Protein AF-A0A2M7J6M9-F1 (afdb_monomer_lite)

pLDDT: mean 88.03, std 15.32, range [46.91, 98.19]

Foldseek 3Di:
DPDDDDPPPLVVLLVVLQVQLVVCVVVLVLVSSLVSLVVNCVSPVPPVVSVVSNVVSVVSVVVVD

Sequence (65 aa):
SRSKINTSDGSELKKKYWKRAVREYNKANYEKAISYWEKILDIDPGHKPSLQRIEQAQKAMKNYR

Radius of gyration: 13.96 Å; chains: 1; bounding box: 32×44×23 Å

Structure (mmCIF, N/CA/C/O backbone):
data_AF-A0A2M7J6M9-F1
#
_entry.id   AF-A0A2M7J6M9-F1
#
loop_
_atom_site.group_PDB
_atom_site.id
_atom_site.type_symbol
_atom_site.label_atom_id
_atom_site.label_alt_id
_atom_site.label_comp_id
_atom_site.label_asym_id
_atom_site.label_entity_id
_atom_site.label_seq_id
_atom_site.pdbx_PDB_ins_code
_atom_site.Cartn_x
_atom_site.Cartn_y
_atom_site.Cartn_z
_atom_site.occupancy
_atom_site.B_iso_or_equiv
_atom_site.auth_seq_id
_atom_site.auth_comp_id
_atom_site.auth_asym_id
_atom_site.auth_atom_id
_atom_site.pdbx_PDB_model_num
ATOM 1 N N . SER A 1 1 ? -24.504 -29.797 10.176 1.00 46.91 1 SER A N 1
ATOM 2 C CA . SER A 1 1 ? -23.096 -29.472 10.477 1.00 46.91 1 SER A CA 1
ATOM 3 C C . SER A 1 1 ? -22.441 -28.849 9.255 1.00 46.91 1 SER A C 1
ATOM 5 O O . SER A 1 1 ? -22.063 -29.579 8.350 1.00 46.91 1 SER A O 1
ATOM 7 N N . ARG A 1 2 ? -22.381 -27.512 9.158 1.00 50.47 2 ARG A N 1
ATOM 8 C CA . ARG A 1 2 ? -21.622 -26.843 8.087 1.00 50.47 2 ARG A CA 1
ATOM 9 C C . ARG A 1 2 ? -20.207 -26.594 8.591 1.00 50.47 2 ARG A C 1
ATOM 11 O O . ARG A 1 2 ? -19.984 -25.842 9.532 1.00 50.47 2 ARG A O 1
ATOM 18 N N . SER A 1 3 ? -19.292 -27.342 8.004 1.00 52.28 3 SER A N 1
ATOM 19 C CA . SER A 1 3 ? -17.875 -27.422 8.310 1.00 52.28 3 SER A CA 1
ATOM 20 C C . SER A 1 3 ? -17.178 -26.064 8.171 1.00 52.28 3 SER A C 1
ATOM 22 O O . SER A 1 3 ? -17.215 -25.464 7.105 1.00 52.28 3 SER A O 1
ATOM 24 N N . LYS A 1 4 ? -16.547 -25.615 9.264 1.00 53.88 4 LYS A N 1
ATOM 25 C CA . LYS A 1 4 ? -15.311 -24.810 9.337 1.00 53.88 4 LYS A CA 1
ATOM 26 C C . LYS A 1 4 ? -15.031 -23.912 8.117 1.00 53.88 4 LYS A C 1
ATOM 28 O O . LYS A 1 4 ? -14.264 -24.289 7.238 1.00 53.88 4 LYS A O 1
ATOM 33 N N . ILE A 1 5 ? -15.589 -22.703 8.101 1.00 55.28 5 ILE A N 1
ATOM 34 C CA . ILE A 1 5 ? -15.213 -21.667 7.129 1.00 55.28 5 ILE A CA 1
ATOM 35 C C . ILE A 1 5 ? -13.862 -21.065 7.559 1.00 55.28 5 ILE A C 1
ATOM 37 O O . ILE A 1 5 ? -13.779 -20.192 8.414 1.00 55.28 5 ILE A O 1
ATOM 41 N N . ASN A 1 6 ? -12.807 -21.656 6.997 1.00 54.50 6 ASN A N 1
ATOM 42 C CA . ASN A 1 6 ? -11.564 -21.071 6.488 1.00 54.50 6 ASN A CA 1
ATOM 43 C C . ASN A 1 6 ? -10.900 -19.897 7.234 1.00 54.50 6 ASN A C 1
ATOM 45 O O . ASN A 1 6 ? -10.869 -18.766 6.756 1.00 54.50 6 ASN A O 1
ATOM 49 N N . THR A 1 7 ? -10.141 -20.211 8.280 1.00 52.78 7 THR A N 1
ATOM 50 C CA . THR A 1 7 ? -9.005 -19.387 8.743 1.00 52.78 7 THR A CA 1
ATOM 51 C C . THR A 1 7 ? -7.810 -19.378 7.764 1.00 52.78 7 THR A C 1
ATOM 53 O O . THR A 1 7 ? -6.888 -18.581 7.924 1.00 52.78 7 THR A O 1
ATOM 56 N N . SER A 1 8 ? -7.823 -20.210 6.714 1.00 58.53 8 SER A N 1
ATOM 57 C CA . SER A 1 8 ? -6.762 -20.296 5.693 1.00 58.53 8 SER A CA 1
ATOM 58 C C . SER A 1 8 ? -6.860 -19.225 4.595 1.00 58.53 8 SER A C 1
ATOM 60 O O . SER A 1 8 ? -5.829 -18.728 4.137 1.00 58.53 8 SER A O 1
ATOM 62 N N . ASP A 1 9 ? -8.076 -18.810 4.224 1.00 64.44 9 ASP A N 1
ATOM 63 C CA . ASP A 1 9 ? -8.346 -17.997 3.024 1.00 64.44 9 ASP A CA 1
ATOM 64 C C . ASP A 1 9 ? -7.782 -16.570 3.128 1.00 64.44 9 ASP A C 1
ATOM 66 O O . ASP A 1 9 ? -7.023 -16.121 2.264 1.00 64.44 9 ASP A O 1
ATOM 70 N N . GLY A 1 10 ? -8.020 -15.898 4.261 1.00 72.44 10 GLY A N 1
ATOM 71 C CA . GLY A 1 10 ? -7.497 -14.552 4.502 1.00 72.44 10 GLY A CA 1
ATOM 72 C C . GLY A 1 10 ? -5.966 -14.497 4.477 1.00 72.44 10 GLY A C 1
ATOM 73 O O . GLY A 1 10 ? -5.379 -13.541 3.976 1.00 72.44 10 GLY A O 1
ATOM 74 N N . SER A 1 11 ? -5.283 -15.544 4.951 1.00 80.44 11 SER A N 1
ATOM 75 C CA . SER A 1 11 ? -3.815 -15.586 4.964 1.00 80.44 11 SER A CA 1
ATOM 76 C C . SER A 1 11 ? -3.209 -15.757 3.564 1.00 80.44 11 SER A C 1
ATOM 78 O O . SER A 1 11 ? -2.207 -15.112 3.235 1.00 80.44 11 SER A O 1
ATOM 80 N N . GLU A 1 12 ? -3.825 -16.577 2.710 1.00 87.56 12 GLU A N 1
ATOM 81 C CA . GLU A 1 12 ? -3.390 -16.773 1.325 1.00 87.56 12 GLU A CA 1
ATOM 82 C C . GLU A 1 12 ? -3.687 -15.549 0.465 1.00 87.56 12 GLU A C 1
ATOM 84 O O . GLU A 1 12 ? -2.843 -15.114 -0.328 1.00 87.56 12 GLU A O 1
ATOM 89 N N . LEU A 1 13 ? -4.847 -14.931 0.681 1.00 90.12 13 LEU A N 1
ATOM 90 C CA . LEU A 1 13 ? -5.238 -13.719 -0.014 1.00 90.12 13 LEU A CA 1
ATOM 91 C C . LEU A 1 13 ? -4.303 -12.550 0.335 1.00 90.12 13 LEU A C 1
ATOM 93 O O . LEU A 1 13 ? -3.801 -11.882 -0.576 1.00 90.12 13 LEU A O 1
ATOM 97 N N . LYS A 1 14 ? -3.938 -12.385 1.618 1.00 93.56 14 LYS A N 1
ATOM 98 C CA . LYS A 1 14 ? -2.903 -11.424 2.043 1.00 93.56 14 LYS A CA 1
ATOM 99 C C . LYS A 1 14 ? -1.566 -11.675 1.346 1.00 93.56 14 LYS A C 1
ATOM 101 O O . LYS A 1 14 ? -0.971 -10.739 0.814 1.00 93.56 14 LYS A O 1
ATOM 106 N N . LYS A 1 15 ? -1.102 -12.931 1.268 1.00 93.12 15 LYS A N 1
ATOM 107 C CA . LYS A 1 15 ? 0.144 -13.283 0.553 1.00 93.12 15 LYS A CA 1
ATOM 108 C C . LYS A 1 15 ? 0.069 -12.942 -0.938 1.00 93.12 15 LYS A C 1
ATOM 110 O O . LYS A 1 15 ? 1.043 -12.443 -1.506 1.00 93.12 15 LYS A O 1
ATOM 115 N N . LYS A 1 16 ? -1.070 -13.200 -1.588 1.00 95.12 16 LYS A N 1
ATOM 116 C CA . LYS A 1 16 ? -1.296 -12.879 -3.006 1.00 95.12 16 LYS A CA 1
ATOM 117 C C . LYS A 1 16 ? -1.260 -11.373 -3.249 1.00 95.12 16 LYS A C 1
ATOM 119 O O . LYS A 1 16 ? -0.572 -10.930 -4.172 1.00 95.12 16 LYS A O 1
ATOM 124 N N . TYR A 1 17 ? -1.955 -10.593 -2.425 1.00 96.56 17 TYR A N 1
ATOM 125 C CA . TYR A 1 17 ? -1.918 -9.136 -2.509 1.00 96.56 17 TYR A CA 1
ATOM 126 C C . TYR A 1 17 ? -0.528 -8.586 -2.213 1.00 96.56 17 TYR A C 1
ATOM 128 O O . TYR A 1 17 ? -0.057 -7.749 -2.973 1.00 96.56 17 TYR A O 1
ATOM 136 N N . TRP A 1 18 ? 0.186 -9.135 -1.228 1.00 96.94 18 TRP A N 1
ATOM 137 C CA . TRP A 1 18 ? 1.550 -8.717 -0.907 1.00 96.94 18 TRP A CA 1
ATOM 138 C C . TRP A 1 18 ? 2.491 -8.876 -2.103 1.00 96.94 18 TRP A C 1
ATOM 140 O O . TRP A 1 18 ? 3.169 -7.931 -2.502 1.00 96.94 18 TRP A O 1
ATOM 150 N N . LYS A 1 19 ? 2.485 -10.055 -2.739 1.00 97.56 19 LYS A N 1
ATOM 151 C CA . LYS A 1 19 ? 3.303 -10.321 -3.933 1.00 97.56 19 LYS A CA 1
ATOM 152 C C . LYS A 1 19 ? 2.979 -9.364 -5.084 1.00 97.56 19 LYS A C 1
ATOM 154 O O . LYS A 1 19 ? 3.887 -8.945 -5.800 1.00 97.56 19 LYS A O 1
ATOM 159 N N . ARG A 1 20 ? 1.699 -9.028 -5.282 1.00 97.44 20 ARG A N 1
ATOM 160 C CA . ARG A 1 20 ? 1.270 -8.073 -6.317 1.00 97.44 20 ARG A CA 1
ATOM 161 C C . ARG A 1 20 ? 1.694 -6.647 -5.978 1.00 97.44 20 ARG A C 1
ATOM 163 O O . ARG A 1 20 ? 2.278 -5.995 -6.833 1.00 97.44 20 ARG A O 1
ATOM 170 N N . ALA A 1 21 ? 1.485 -6.209 -4.740 1.00 97.62 21 ALA A N 1
ATOM 171 C CA . ALA A 1 21 ? 1.864 -4.882 -4.272 1.00 97.62 21 ALA A CA 1
ATOM 172 C C . ALA A 1 21 ? 3.365 -4.626 -4.449 1.00 97.62 21 ALA A C 1
ATOM 174 O O . ALA A 1 21 ? 3.757 -3.640 -5.061 1.00 97.62 21 ALA A O 1
ATOM 175 N N . VAL A 1 22 ? 4.206 -5.569 -4.007 1.00 97.50 22 VAL A N 1
ATOM 176 C CA . VAL A 1 22 ? 5.668 -5.479 -4.159 1.00 97.50 22 VAL A CA 1
ATOM 177 C C . VAL A 1 22 ? 6.076 -5.442 -5.634 1.00 97.50 22 VAL A C 1
ATOM 179 O O . VAL A 1 22 ? 6.943 -4.659 -6.013 1.00 97.50 22 VAL A O 1
ATOM 182 N N . ARG A 1 23 ? 5.436 -6.247 -6.493 1.00 98.12 23 ARG A N 1
ATOM 183 C CA . ARG A 1 23 ? 5.707 -6.230 -7.938 1.00 98.12 23 ARG A CA 1
ATOM 184 C C . ARG A 1 23 ? 5.374 -4.877 -8.564 1.00 98.12 23 ARG A C 1
ATOM 186 O O . ARG A 1 23 ? 6.162 -4.390 -9.365 1.00 98.12 23 ARG A O 1
ATOM 193 N N . GLU A 1 24 ? 4.222 -4.300 -8.235 1.00 97.81 24 GLU A N 1
ATOM 194 C CA . GLU A 1 24 ? 3.824 -2.990 -8.757 1.00 97.81 24 GLU A CA 1
ATOM 195 C C . GLU A 1 24 ? 4.710 -1.869 -8.200 1.00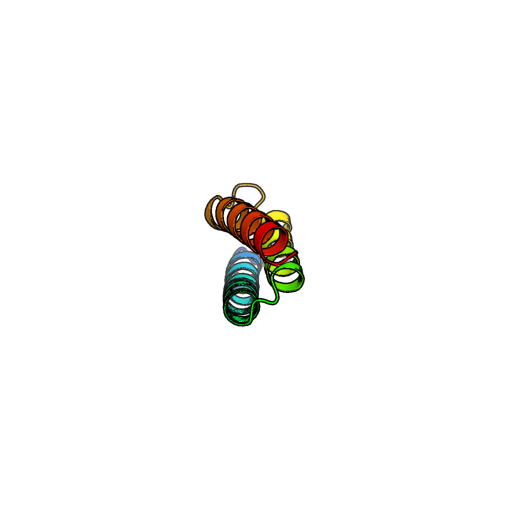 97.81 24 GLU A C 1
ATOM 197 O O . GLU A 1 24 ? 5.136 -1.005 -8.961 1.00 97.81 24 GLU A O 1
ATOM 202 N N . TYR A 1 25 ? 5.094 -1.938 -6.923 1.00 96.62 25 TYR A N 1
ATOM 203 C CA . TYR A 1 25 ? 6.030 -0.990 -6.316 1.00 96.62 25 TYR A CA 1
ATOM 204 C C . TYR A 1 25 ? 7.385 -0.985 -7.031 1.00 96.62 25 TYR A C 1
ATOM 206 O O . TYR A 1 25 ? 7.906 0.074 -7.366 1.00 96.62 25 TYR A O 1
ATOM 214 N N . ASN A 1 26 ? 7.928 -2.168 -7.334 1.00 95.69 26 ASN A N 1
ATOM 215 C CA . ASN A 1 26 ? 9.194 -2.300 -8.062 1.00 95.69 26 ASN A CA 1
ATOM 216 C C . ASN A 1 26 ? 9.115 -1.777 -9.504 1.00 95.69 26 ASN A C 1
ATOM 218 O O . ASN A 1 26 ? 10.140 -1.454 -10.092 1.00 95.69 26 ASN A O 1
ATOM 222 N N . LYS A 1 27 ? 7.911 -1.691 -10.078 1.00 96.06 27 LYS A N 1
ATOM 223 C CA . LYS A 1 27 ? 7.659 -1.065 -11.383 1.00 96.06 27 LYS A CA 1
ATOM 224 C C . LYS A 1 27 ? 7.416 0.446 -11.285 1.00 96.06 27 LYS A C 1
ATOM 226 O O . LYS A 1 27 ? 6.990 1.035 -12.269 1.00 96.06 27 LYS A O 1
ATOM 231 N N . ALA A 1 28 ? 7.608 1.045 -10.107 1.00 94.69 28 ALA A N 1
ATOM 232 C CA . ALA A 1 28 ? 7.221 2.42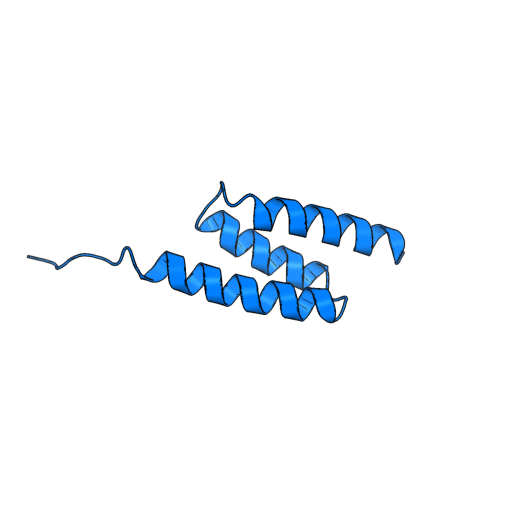1 -9.786 1.00 94.69 28 ALA A CA 1
ATOM 233 C C . ALA A 1 28 ? 5.715 2.719 -9.967 1.00 94.69 28 ALA A C 1
ATOM 235 O O . ALA A 1 28 ? 5.291 3.871 -9.939 1.00 94.69 28 ALA A O 1
ATOM 236 N N . ASN A 1 29 ? 4.870 1.685 -10.068 1.00 96.62 29 ASN A N 1
ATOM 237 C CA . ASN A 1 29 ? 3.413 1.817 -10.105 1.00 96.62 29 ASN A CA 1
ATOM 238 C C . ASN A 1 29 ? 2.870 1.971 -8.676 1.00 96.62 29 ASN A C 1
ATOM 240 O O . ASN A 1 29 ? 2.131 1.118 -8.175 1.00 96.62 29 ASN A O 1
ATOM 244 N N . TYR A 1 30 ? 3.275 3.041 -7.997 1.00 95.69 30 TYR A 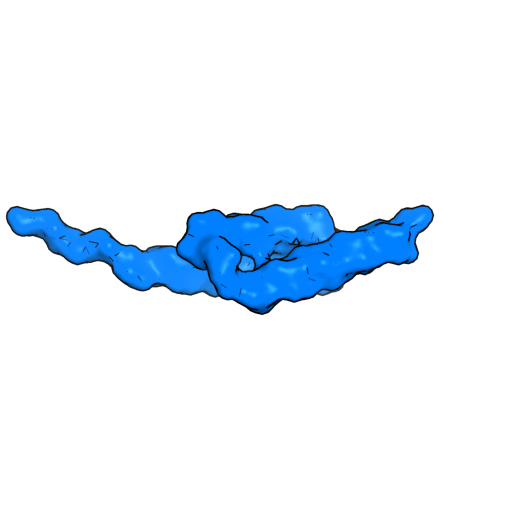N 1
ATOM 245 C CA . TYR A 1 30 ? 3.014 3.249 -6.574 1.00 95.69 30 TYR A CA 1
ATOM 246 C C . TYR A 1 30 ? 1.519 3.284 -6.231 1.00 95.69 30 TYR A C 1
ATOM 248 O O . TYR A 1 30 ? 1.121 2.671 -5.244 1.00 95.69 30 TYR A O 1
ATOM 256 N N . GLU A 1 31 ? 0.675 3.877 -7.080 1.00 95.88 31 GLU A N 1
ATOM 257 C CA . GLU A 1 31 ? -0.787 3.881 -6.899 1.00 95.88 31 GLU A CA 1
ATOM 258 C C . GLU A 1 31 ? -1.369 2.460 -6.857 1.00 95.88 31 GLU A C 1
ATOM 260 O O . GLU A 1 31 ? -2.141 2.106 -5.964 1.00 95.88 31 GLU A O 1
ATOM 265 N N . LYS A 1 32 ? -0.943 1.596 -7.789 1.00 96.75 32 LYS A N 1
ATOM 266 C CA . LYS A 1 32 ? -1.382 0.192 -7.821 1.00 96.75 32 LYS A CA 1
ATOM 267 C C . LYS A 1 32 ? -0.835 -0.588 -6.631 1.00 96.75 32 LYS A C 1
ATOM 269 O O . LYS A 1 32 ? -1.537 -1.444 -6.094 1.00 96.75 32 LYS A O 1
ATOM 274 N N . ALA A 1 33 ? 0.404 -0.312 -6.225 1.00 98.00 33 ALA A N 1
ATOM 275 C CA . ALA A 1 33 ? 1.008 -0.939 -5.056 1.00 98.00 33 ALA A CA 1
ATOM 276 C C . ALA A 1 33 ? 0.216 -0.624 -3.778 1.00 98.00 33 ALA A C 1
ATOM 278 O O . ALA A 1 33 ? -0.132 -1.550 -3.043 1.00 98.00 33 ALA A O 1
ATOM 279 N N . ILE A 1 34 ? -0.137 0.652 -3.575 1.00 97.81 34 ILE A N 1
ATOM 280 C CA . ILE A 1 34 ? -0.964 1.126 -2.457 1.00 97.81 34 ILE A CA 1
ATOM 281 C C . ILE A 1 34 ? -2.306 0.399 -2.440 1.00 97.81 34 ILE A C 1
ATOM 283 O O . ILE A 1 34 ? -2.620 -0.235 -1.436 1.00 97.81 34 ILE A O 1
ATOM 287 N N . SER A 1 35 ? -3.021 0.357 -3.569 1.00 98.00 35 SER A N 1
ATOM 288 C CA . SER A 1 35 ? -4.322 -0.322 -3.646 1.00 98.00 35 SER A CA 1
ATOM 289 C C . SER A 1 35 ? -4.254 -1.803 -3.237 1.00 98.00 35 SER A C 1
ATOM 291 O O . SER A 1 35 ? -5.168 -2.329 -2.603 1.00 98.00 35 SER A O 1
ATOM 293 N N . TYR A 1 36 ? -3.166 -2.512 -3.557 1.00 98.19 36 TYR A N 1
ATOM 294 C CA . TYR A 1 36 ? -2.995 -3.894 -3.097 1.00 98.19 36 TYR A CA 1
ATOM 295 C C . TYR A 1 36 ? -2.676 -4.001 -1.602 1.00 98.19 36 TYR A C 1
ATOM 297 O O . TYR A 1 36 ? -3.127 -4.957 -0.972 1.00 98.19 36 TYR A O 1
ATOM 305 N N . TRP A 1 37 ? -1.915 -3.069 -1.025 1.00 97.81 37 TRP A N 1
ATOM 306 C CA . TRP A 1 37 ? -1.674 -3.046 0.421 1.00 97.81 37 TRP A CA 1
ATOM 307 C C . TRP A 1 37 ? -2.923 -2.664 1.214 1.00 97.81 37 TRP A C 1
ATOM 309 O O . TRP A 1 37 ? -3.134 -3.243 2.276 1.00 97.81 37 TRP A O 1
ATOM 319 N N . GLU A 1 38 ? -3.781 -1.789 0.692 1.00 97.31 38 GLU A N 1
ATOM 320 C CA . GLU A 1 38 ? -5.082 -1.470 1.294 1.00 97.31 38 GLU A CA 1
ATOM 321 C C . GLU A 1 38 ? -5.982 -2.706 1.363 1.00 97.31 38 GLU A C 1
ATOM 323 O O . GLU A 1 38 ? -6.524 -3.006 2.419 1.00 97.31 38 GLU A O 1
ATOM 328 N N . LYS A 1 39 ? -6.009 -3.538 0.312 1.00 96.06 39 LYS A N 1
ATOM 329 C CA . LYS A 1 39 ? -6.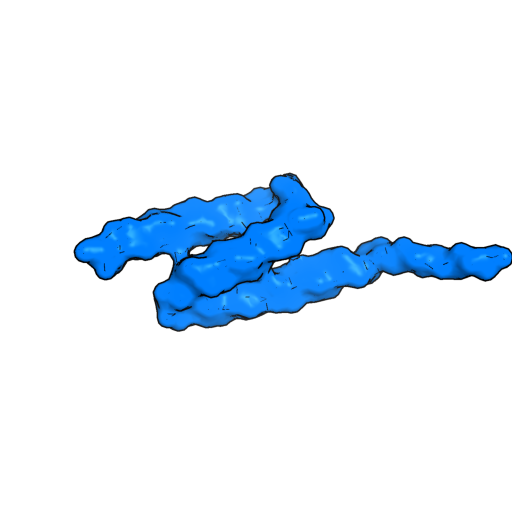728 -4.827 0.354 1.00 96.06 39 LYS A CA 1
ATOM 330 C C . LYS A 1 39 ? -6.203 -5.792 1.418 1.00 96.06 39 LYS A C 1
ATOM 332 O O . LYS A 1 39 ? -6.929 -6.678 1.854 1.00 96.06 39 LYS A O 1
ATOM 337 N N . ILE A 1 40 ? -4.930 -5.681 1.804 1.00 95.56 40 ILE A N 1
ATOM 338 C CA . ILE A 1 40 ? -4.384 -6.451 2.931 1.00 95.56 40 ILE A CA 1
ATOM 339 C C . ILE A 1 40 ? -4.911 -5.889 4.251 1.00 95.56 40 ILE A C 1
ATOM 341 O O . ILE A 1 40 ? -5.180 -6.677 5.151 1.00 95.56 40 ILE A O 1
ATOM 345 N N . LEU A 1 41 ? -5.077 -4.568 4.352 1.00 94.88 41 LEU A N 1
ATOM 346 C CA . LEU A 1 41 ? -5.629 -3.893 5.527 1.00 94.88 41 LEU A CA 1
ATOM 347 C C . LEU A 1 41 ? -7.136 -4.128 5.690 1.00 94.88 41 LEU A C 1
ATOM 349 O O . LEU A 1 41 ? -7.591 -4.233 6.819 1.00 94.88 41 LEU A O 1
ATOM 353 N N . ASP A 1 42 ? -7.889 -4.326 4.607 1.00 94.12 42 ASP A N 1
ATOM 354 C CA . ASP A 1 42 ? -9.281 -4.808 4.676 1.00 94.12 42 ASP A CA 1
ATOM 355 C C . ASP A 1 42 ? -9.392 -6.177 5.373 1.00 94.12 42 ASP A C 1
ATOM 357 O O . ASP A 1 42 ? -10.359 -6.457 6.077 1.00 94.12 42 ASP A O 1
ATOM 361 N N . ILE A 1 43 ? -8.391 -7.046 5.187 1.00 91.62 43 ILE A N 1
ATOM 362 C CA . ILE A 1 43 ? -8.350 -8.386 5.797 1.00 91.62 43 ILE A CA 1
ATOM 363 C C . ILE A 1 43 ? -7.729 -8.336 7.199 1.00 91.62 43 ILE A C 1
ATOM 365 O O . ILE A 1 43 ? -8.104 -9.096 8.090 1.00 91.62 43 ILE A O 1
ATOM 369 N N . ASP A 1 44 ? -6.716 -7.493 7.375 1.00 90.56 44 ASP A N 1
ATOM 370 C CA . ASP A 1 44 ? -5.927 -7.349 8.592 1.00 90.56 44 ASP A CA 1
ATOM 371 C C . ASP A 1 44 ? -5.586 -5.868 8.807 1.00 90.56 44 ASP A C 1
ATOM 373 O O . ASP A 1 44 ? -4.502 -5.418 8.416 1.00 90.56 44 ASP A O 1
ATOM 377 N N . PRO A 1 45 ? -6.498 -5.102 9.435 1.00 93.50 45 PRO A N 1
ATOM 378 C CA . PRO A 1 45 ? -6.330 -3.660 9.634 1.00 93.50 45 PRO A CA 1
ATOM 379 C C . PRO A 1 45 ? -5.065 -3.301 10.423 1.00 93.50 45 PRO A C 1
ATOM 381 O O . PRO A 1 45 ? -4.543 -2.194 10.313 1.00 93.50 45 PRO A O 1
ATOM 384 N N . GLY A 1 46 ? -4.545 -4.250 11.208 1.00 93.50 46 GLY A N 1
ATOM 385 C CA . GLY A 1 46 ? -3.326 -4.114 11.998 1.00 93.50 46 GLY A CA 1
ATOM 386 C C . GLY A 1 46 ? -2.043 -4.508 11.263 1.00 93.50 46 GLY A C 1
ATOM 387 O O . GLY A 1 46 ? -0.988 -4.575 11.902 1.00 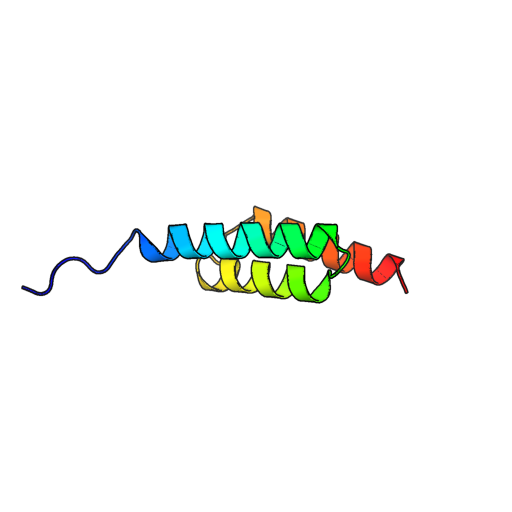93.50 46 GLY A O 1
ATOM 388 N N . HIS A 1 47 ? -2.084 -4.783 9.953 1.00 94.81 47 HIS A N 1
ATOM 389 C CA . HIS A 1 47 ? -0.920 -5.248 9.200 1.00 94.81 47 HIS A CA 1
ATOM 390 C C . HIS A 1 47 ? 0.128 -4.136 9.006 1.00 94.81 47 HIS A C 1
ATOM 392 O O . HIS A 1 47 ? 0.233 -3.504 7.950 1.00 94.81 47 HIS A O 1
ATOM 398 N N . LYS A 1 48 ? 0.967 -3.940 10.032 1.00 96.62 48 LYS A N 1
ATOM 399 C CA . LYS A 1 48 ? 2.051 -2.942 10.085 1.00 96.62 48 LYS A CA 1
ATOM 400 C C . LYS A 1 48 ? 2.911 -2.881 8.812 1.00 96.62 48 LYS A C 1
ATOM 402 O O . LYS A 1 48 ? 3.168 -1.768 8.351 1.00 96.62 48 LYS A O 1
ATOM 407 N N . PRO A 1 49 ? 3.317 -4.009 8.185 1.00 95.75 49 PRO A N 1
ATOM 408 C CA . PRO A 1 49 ? 4.121 -3.950 6.968 1.00 95.75 49 PRO A CA 1
ATOM 409 C C . PRO A 1 49 ? 3.395 -3.275 5.799 1.00 95.75 49 PRO A C 1
ATOM 411 O O . PRO A 1 49 ? 4.034 -2.573 5.022 1.00 95.75 49 PRO A O 1
ATOM 414 N N . SER A 1 50 ? 2.075 -3.459 5.666 1.00 96.25 50 SER A N 1
ATOM 415 C CA . SER A 1 50 ? 1.290 -2.786 4.619 1.00 96.25 50 SER A CA 1
ATOM 416 C C . SER A 1 50 ? 1.229 -1.281 4.855 1.00 96.25 50 SER A C 1
ATOM 418 O O . SER A 1 50 ? 1.492 -0.523 3.928 1.00 96.25 50 SER A O 1
ATOM 420 N N . LEU A 1 51 ? 0.967 -0.847 6.093 1.00 97.31 51 LEU A N 1
ATOM 421 C CA . LEU A 1 51 ? 0.926 0.577 6.453 1.00 97.31 51 LEU A CA 1
ATOM 422 C C . LEU A 1 51 ? 2.256 1.278 6.136 1.00 97.31 51 LEU A C 1
ATOM 424 O O . LEU A 1 51 ? 2.279 2.291 5.441 1.00 97.31 51 LEU A O 1
ATOM 428 N N . GLN A 1 52 ? 3.378 0.689 6.562 1.00 97.69 52 GLN A N 1
ATOM 429 C CA . GLN A 1 52 ? 4.710 1.243 6.291 1.00 97.69 52 GLN A CA 1
ATOM 430 C C . GLN A 1 52 ? 5.031 1.310 4.794 1.00 97.69 52 GLN A C 1
ATOM 432 O O . GLN A 1 52 ? 5.752 2.204 4.347 1.00 97.69 52 GLN A O 1
ATOM 437 N N . ARG A 1 53 ? 4.547 0.342 4.011 1.00 97.50 53 ARG A N 1
ATOM 438 C CA . ARG A 1 53 ? 4.763 0.308 2.564 1.00 97.50 53 ARG A CA 1
ATOM 439 C C . ARG A 1 53 ? 3.914 1.336 1.820 1.00 97.50 53 ARG A C 1
ATOM 441 O O . ARG A 1 53 ? 4.431 1.959 0.895 1.00 97.50 53 ARG A O 1
ATOM 448 N N . ILE A 1 54 ? 2.669 1.554 2.247 1.00 97.56 54 ILE A N 1
ATOM 449 C CA . ILE A 1 54 ? 1.807 2.616 1.713 1.00 97.56 54 ILE A CA 1
ATOM 450 C C . ILE A 1 54 ? 2.465 3.979 1.927 1.00 97.56 54 ILE A C 1
ATOM 452 O O . ILE A 1 54 ? 2.607 4.733 0.969 1.00 97.56 54 ILE A O 1
ATOM 456 N N . GLU A 1 55 ? 2.955 4.260 3.137 1.00 97.19 55 GLU A N 1
ATOM 457 C CA . GLU A 1 55 ? 3.631 5.528 3.433 1.00 97.19 55 GLU A CA 1
ATOM 458 C C . GLU A 1 55 ? 4.875 5.737 2.547 1.00 97.19 55 GLU A C 1
ATOM 460 O O . GLU A 1 55 ? 5.073 6.813 1.979 1.00 97.19 55 GLU A O 1
ATOM 465 N N . GLN A 1 56 ? 5.698 4.696 2.367 1.00 95.94 56 GLN A N 1
ATOM 466 C CA . GLN A 1 56 ? 6.860 4.746 1.470 1.00 95.94 56 GLN A CA 1
ATOM 467 C C . GLN A 1 56 ? 6.460 5.015 0.015 1.00 95.94 56 GLN A C 1
ATOM 469 O O . GLN A 1 56 ? 7.088 5.837 -0.648 1.00 95.94 56 GLN A O 1
ATOM 474 N N . ALA A 1 57 ? 5.413 4.356 -0.482 1.00 96.56 57 ALA A N 1
ATOM 475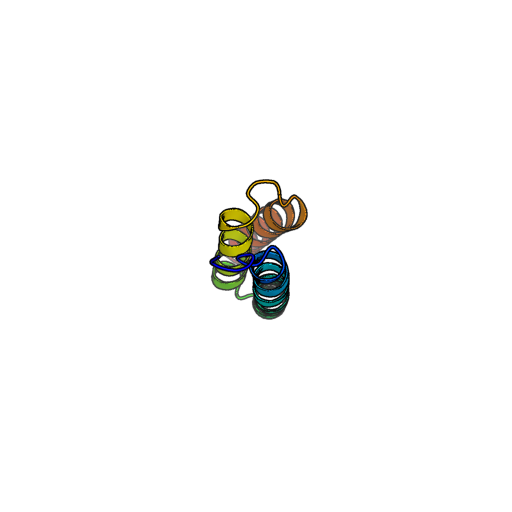 C CA . ALA A 1 57 ? 4.926 4.564 -1.841 1.00 96.56 57 ALA A CA 1
ATOM 476 C C . ALA A 1 57 ? 4.336 5.961 -2.047 1.00 96.56 57 ALA A C 1
ATOM 478 O O . ALA A 1 57 ? 4.605 6.576 -3.073 1.00 96.56 57 ALA A O 1
ATOM 479 N N . GLN A 1 58 ? 3.612 6.502 -1.066 1.00 95.62 58 GLN A N 1
ATOM 480 C CA . GLN A 1 58 ? 3.112 7.878 -1.108 1.00 95.62 58 GLN A CA 1
ATOM 481 C C . GLN A 1 58 ? 4.260 8.897 -1.146 1.00 95.62 58 GLN A C 1
ATOM 483 O O . GLN A 1 58 ? 4.230 9.838 -1.940 1.00 95.62 58 GLN A O 1
ATOM 488 N N . LYS A 1 59 ? 5.305 8.689 -0.331 1.00 95.75 59 LYS A N 1
ATOM 489 C CA . LYS A 1 59 ? 6.526 9.511 -0.363 1.00 95.75 59 LYS A CA 1
ATOM 490 C C . LYS A 1 59 ? 7.222 9.425 -1.721 1.00 95.75 59 LYS A C 1
ATOM 492 O O . LYS A 1 59 ? 7.578 10.458 -2.278 1.00 95.75 59 LYS A O 1
ATOM 497 N N . ALA A 1 60 ? 7.361 8.219 -2.273 1.00 92.19 60 ALA A N 1
ATOM 498 C CA . ALA A 1 60 ? 7.939 8.023 -3.596 1.00 92.19 60 ALA A CA 1
ATOM 499 C C . ALA A 1 60 ? 7.137 8.784 -4.663 1.00 92.19 60 ALA A C 1
ATOM 501 O O . ALA A 1 60 ? 7.714 9.602 -5.367 1.00 92.19 60 ALA A O 1
ATOM 502 N N . MET A 1 61 ? 5.808 8.628 -4.718 1.00 91.75 61 MET A N 1
ATOM 503 C CA . MET A 1 61 ? 4.947 9.359 -5.663 1.00 91.75 61 MET A CA 1
ATOM 504 C C . MET A 1 61 ? 5.124 10.873 -5.603 1.00 91.75 61 MET A C 1
ATOM 506 O O . MET A 1 61 ? 5.134 11.527 -6.642 1.00 91.75 61 MET A O 1
ATOM 510 N N . LYS A 1 62 ? 5.240 11.430 -4.394 1.00 89.62 62 LYS A N 1
ATOM 511 C CA . LYS A 1 62 ? 5.437 12.868 -4.212 1.00 89.62 62 LYS A CA 1
ATOM 512 C C . LYS A 1 62 ? 6.798 13.331 -4.740 1.00 89.62 62 LYS A C 1
ATOM 514 O O . LYS A 1 62 ? 6.875 14.432 -5.259 1.00 89.62 62 LYS A O 1
ATOM 519 N N . ASN A 1 63 ? 7.832 12.498 -4.632 1.00 82.94 63 ASN A N 1
ATOM 520 C CA . ASN A 1 63 ? 9.178 12.811 -5.116 1.00 82.94 63 ASN A CA 1
ATOM 521 C C . ASN A 1 63 ? 9.345 12.652 -6.640 1.00 82.94 63 ASN A C 1
ATOM 523 O O . ASN A 1 63 ? 10.329 13.144 -7.181 1.00 82.94 63 ASN A O 1
ATOM 527 N N . TYR A 1 64 ? 8.427 11.958 -7.324 1.00 66.38 64 TYR A N 1
ATOM 528 C CA . TYR A 1 64 ? 8.420 11.809 -8.790 1.00 66.38 64 TYR A CA 1
ATOM 529 C C . TYR A 1 64 ? 7.535 12.844 -9.514 1.00 66.38 64 TYR A C 1
ATOM 531 O O . TYR A 1 64 ? 7.395 12.761 -10.734 1.00 66.38 64 TYR A O 1
ATOM 539 N N . ARG A 1 65 ? 6.920 13.783 -8.784 1.00 58.41 65 ARG A N 1
ATOM 540 C CA . ARG A 1 65 ? 6.184 14.932 -9.335 1.00 58.41 65 ARG A CA 1
ATOM 541 C C . ARG A 1 65 ? 7.065 16.170 -9.356 1.00 58.41 65 ARG A C 1
ATOM 543 O O . ARG A 1 65 ? 6.913 16.941 -10.324 1.00 58.41 65 ARG A O 1
#

Secondary structure (DSSP, 8-state):
------TTHHHHHHHHHHHHHHHHHHTT-HHHHHHHHHHHHHH-TT-HHHHHHHHHHHHHHHHT-